Protein AF-A0A976J250-F1 (afdb_monomer)

Foldseek 3Di:
DDPVLVVCCFQVVLVLLVVLLVCCVPPVVCSCVVCVVSVHPPVLSVLSVLLNVQCVVLVHDVVLVSLLTSLLSSLCSVPDDNVCNVVLSVVSNVDDSVVSNCVSVVHDDDPPDDDDDDDDDPVRVVVLVVQLVVLPWDDDPNDTHCSVVSVVVVVCVVVVD

Structure (mmCIF, N/CA/C/O backbone):
data_AF-A0A976J250-F1
#
_entry.id   AF-A0A976J250-F1
#
loop_
_atom_site.group_PDB
_atom_site.id
_atom_site.type_symbol
_atom_site.label_atom_id
_atom_site.label_alt_id
_atom_site.label_comp_id
_atom_site.label_asym_id
_atom_site.label_entity_id
_atom_site.label_seq_id
_atom_site.pdbx_PDB_ins_code
_atom_site.Cartn_x
_atom_site.Cartn_y
_atom_site.Cartn_z
_atom_site.occupancy
_atom_site.B_iso_or_equiv
_atom_site.auth_seq_id
_atom_site.auth_comp_id
_atom_site.auth_asym_id
_atom_site.auth_atom_id
_atom_site.pdbx_PDB_model_num
ATOM 1 N N . MET A 1 1 ? 5.207 25.654 -7.407 1.00 46.22 1 MET A N 1
ATOM 2 C CA . MET A 1 1 ? 5.562 24.360 -8.043 1.00 46.22 1 MET A CA 1
ATOM 3 C C . MET A 1 1 ? 4.309 23.824 -8.702 1.00 46.22 1 MET A C 1
ATOM 5 O O . MET A 1 1 ? 3.282 23.839 -8.039 1.00 46.22 1 MET A O 1
ATOM 9 N N . SER A 1 2 ? 4.359 23.448 -9.981 1.00 42.88 2 SER A N 1
ATOM 10 C CA . SER A 1 2 ? 3.149 23.108 -10.735 1.00 42.88 2 SER A CA 1
ATOM 11 C C . SER A 1 2 ? 2.528 21.793 -10.253 1.00 42.88 2 SER A C 1
ATOM 13 O O . SER A 1 2 ? 3.216 20.785 -10.084 1.00 42.88 2 SER A O 1
ATOM 15 N N . GLN A 1 3 ? 1.210 21.829 -10.065 1.00 40.38 3 GLN A N 1
ATOM 16 C CA . GLN A 1 3 ? 0.320 20.693 -9.807 1.00 40.38 3 GLN A CA 1
ATOM 17 C C . GLN A 1 3 ? 0.588 19.504 -10.761 1.00 40.38 3 GLN A C 1
ATOM 19 O O . GLN A 1 3 ? 0.576 18.352 -10.340 1.00 40.38 3 GLN A O 1
ATOM 24 N N . ALA A 1 4 ? 1.013 19.799 -11.995 1.00 40.78 4 ALA A N 1
ATOM 25 C CA . ALA A 1 4 ? 1.345 18.836 -13.046 1.00 40.78 4 ALA A CA 1
ATOM 26 C C . ALA A 1 4 ? 2.394 17.765 -12.669 1.00 40.78 4 ALA A C 1
ATOM 28 O O . ALA A 1 4 ? 2.336 16.648 -13.171 1.00 40.78 4 ALA A O 1
ATOM 29 N N . LEU A 1 5 ? 3.356 18.066 -11.785 1.00 39.91 5 LEU A N 1
ATOM 30 C CA . LEU A 1 5 ? 4.378 17.088 -11.361 1.00 39.91 5 LEU A CA 1
ATOM 31 C C . LEU A 1 5 ? 3.859 16.099 -10.303 1.00 39.91 5 LEU A C 1
ATOM 33 O O . LEU A 1 5 ? 4.416 15.015 -10.148 1.00 39.91 5 LEU A O 1
ATOM 37 N N . ILE A 1 6 ? 2.815 16.483 -9.563 1.00 47.41 6 ILE A N 1
ATOM 38 C CA . ILE A 1 6 ? 2.134 15.629 -8.581 1.00 47.41 6 ILE A CA 1
ATOM 39 C C . ILE A 1 6 ? 1.168 14.690 -9.313 1.00 47.41 6 ILE A C 1
ATOM 41 O O . ILE A 1 6 ? 1.155 13.493 -9.021 1.00 47.41 6 ILE A O 1
ATOM 45 N N . ASP A 1 7 ? 0.469 15.207 -10.325 1.00 45.41 7 ASP A N 1
ATOM 46 C CA . ASP A 1 7 ? -0.411 14.428 -11.204 1.00 45.41 7 ASP A CA 1
ATOM 47 C C . ASP A 1 7 ? 0.381 13.379 -12.015 1.00 45.41 7 ASP A C 1
ATOM 49 O O . ASP A 1 7 ? -0.076 12.249 -12.200 1.00 45.41 7 ASP A O 1
ATOM 53 N N . LEU A 1 8 ? 1.642 13.683 -12.368 1.00 45.91 8 LEU A N 1
ATOM 54 C CA . LEU A 1 8 ? 2.548 12.765 -13.070 1.00 45.91 8 LEU A CA 1
ATOM 55 C C . LEU A 1 8 ? 2.755 11.424 -12.335 1.00 45.91 8 LEU A C 1
ATOM 57 O O . LEU A 1 8 ? 2.906 10.383 -12.955 1.00 45.91 8 LEU A O 1
ATOM 61 N N . VAL A 1 9 ? 2.756 11.404 -11.003 1.00 51.41 9 VAL A N 1
ATOM 62 C CA . VAL A 1 9 ? 3.017 10.174 -10.226 1.00 51.41 9 VAL A CA 1
ATOM 63 C C . VAL A 1 9 ? 1.730 9.390 -9.923 1.00 51.41 9 VAL A C 1
ATOM 65 O O . VAL A 1 9 ? 1.802 8.233 -9.494 1.00 51.41 9 VAL A O 1
ATOM 68 N N . GLY A 1 10 ? 0.561 10.005 -10.122 1.00 56.44 10 GLY A N 1
ATOM 69 C CA . GLY A 1 10 ? -0.742 9.348 -10.027 1.00 56.44 10 GLY A CA 1
ATOM 70 C C . GLY A 1 10 ? -1.053 8.555 -11.293 1.00 56.44 10 GLY A C 1
ATOM 71 O O . GLY A 1 10 ? -1.174 7.332 -11.225 1.00 56.44 10 GLY A O 1
ATOM 72 N N . ASP A 1 11 ? -1.070 9.246 -12.435 1.00 60.66 11 ASP A N 1
ATOM 73 C CA . ASP A 1 11 ? -1.498 8.676 -13.720 1.00 60.66 11 ASP A CA 1
ATOM 74 C C . ASP A 1 11 ? -0.345 8.057 -14.529 1.00 60.66 11 ASP A C 1
ATOM 76 O O . ASP A 1 11 ? -0.568 7.111 -15.288 1.00 60.66 11 ASP A O 1
ATOM 80 N N . HIS A 1 12 ? 0.903 8.496 -14.300 1.00 78.56 12 HIS A N 1
ATOM 81 C CA . HIS A 1 12 ? 2.106 7.963 -14.965 1.00 78.56 12 HIS A CA 1
ATOM 82 C C . HIS A 1 12 ? 3.027 7.156 -14.035 1.00 78.56 12 HIS A C 1
ATOM 84 O O . HIS A 1 12 ? 4.259 7.148 -14.160 1.00 78.56 12 HIS A O 1
ATOM 90 N N . PHE A 1 13 ? 2.452 6.461 -13.047 1.00 89.25 13 PHE A N 1
ATOM 91 C CA . PHE A 1 13 ? 3.255 5.666 -12.114 1.00 89.25 13 PHE A CA 1
ATOM 92 C C . PHE A 1 13 ? 4.007 4.514 -12.800 1.00 89.25 13 PHE A C 1
ATOM 94 O O . PHE A 1 13 ? 5.033 4.089 -12.274 1.00 89.25 13 PHE A O 1
ATOM 101 N N . LEU A 1 14 ? 3.522 4.007 -13.941 1.00 92.62 14 LEU A N 1
ATOM 102 C CA . LEU A 1 14 ? 4.172 2.928 -14.697 1.00 92.62 14 LEU A CA 1
ATOM 103 C C . LEU A 1 14 ? 5.423 3.425 -15.423 1.00 92.62 14 LEU A C 1
ATOM 105 O O . LEU A 1 14 ? 6.433 2.735 -15.469 1.00 92.62 14 LEU A O 1
ATOM 109 N N . GLU A 1 15 ? 5.395 4.651 -15.928 1.00 92.12 15 GLU A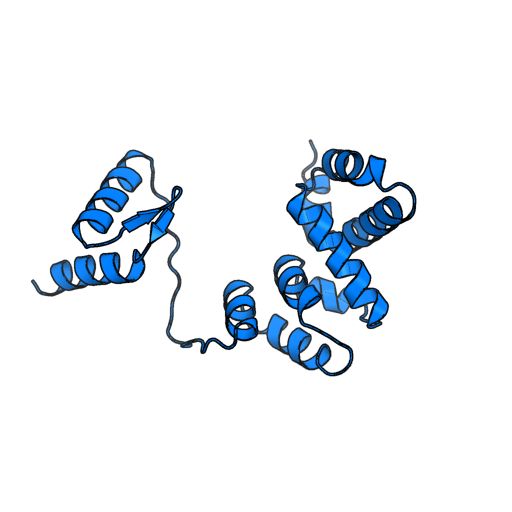 N 1
ATOM 110 C CA . GLU A 1 15 ? 6.533 5.319 -16.545 1.00 92.12 15 GLU A CA 1
ATOM 111 C C . GLU A 1 15 ? 7.617 5.576 -15.495 1.00 92.12 15 GLU A C 1
ATOM 113 O O . GLU A 1 15 ? 8.789 5.272 -15.721 1.00 92.12 15 GLU A O 1
ATOM 118 N N . ALA A 1 16 ? 7.214 6.054 -14.311 1.00 92.44 16 ALA A N 1
ATOM 119 C CA . ALA A 1 16 ? 8.113 6.177 -13.169 1.00 92.44 16 ALA A CA 1
ATOM 120 C C . ALA A 1 16 ? 8.668 4.812 -12.729 1.00 92.44 16 ALA A C 1
ATOM 122 O O . ALA A 1 16 ? 9.841 4.718 -12.380 1.00 92.44 16 ALA A O 1
ATOM 123 N N . ALA A 1 17 ? 7.849 3.759 -12.753 1.00 95.50 17 ALA A N 1
ATOM 124 C CA . ALA A 1 17 ? 8.253 2.405 -12.395 1.00 95.50 17 ALA A CA 1
ATOM 125 C C . ALA A 1 17 ? 9.301 1.833 -13.355 1.00 95.50 17 ALA A C 1
ATOM 127 O O . ALA A 1 17 ? 10.342 1.363 -12.894 1.00 95.50 17 ALA A O 1
ATOM 128 N N . ARG A 1 18 ? 9.072 1.966 -14.666 1.00 95.50 18 ARG A N 1
ATOM 129 C CA . ARG A 1 18 ? 10.019 1.576 -15.713 1.00 95.50 18 ARG A CA 1
ATOM 130 C C . ARG A 1 18 ? 11.341 2.323 -15.588 1.00 95.50 18 ARG A C 1
ATOM 132 O O . ARG A 1 18 ? 12.389 1.694 -15.518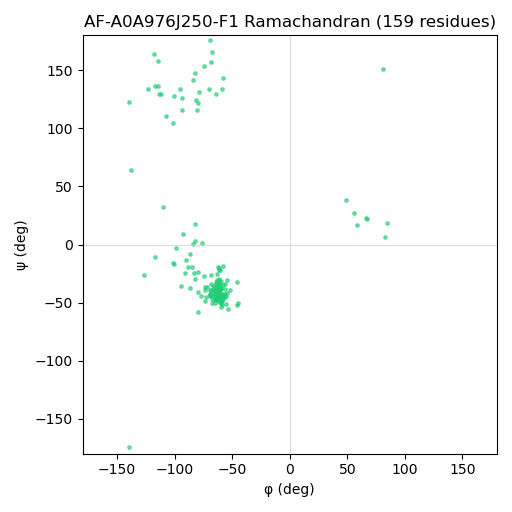 1.00 95.50 18 ARG A O 1
ATOM 139 N N . TYR A 1 19 ? 11.293 3.650 -15.475 1.00 95.62 19 TYR A N 1
ATOM 140 C CA . TYR A 1 19 ? 12.503 4.461 -15.326 1.00 95.62 19 TYR A CA 1
ATOM 141 C C . TYR A 1 19 ? 13.284 4.098 -14.053 1.00 95.62 19 TYR A C 1
ATOM 143 O O . TYR A 1 19 ? 14.501 3.943 -14.071 1.00 95.62 19 TYR A O 1
ATOM 151 N N . LEU A 1 20 ? 12.587 3.902 -12.930 1.00 96.25 20 LEU A N 1
ATOM 152 C CA . LEU A 1 20 ? 13.216 3.466 -11.684 1.00 96.25 20 LEU A CA 1
ATOM 153 C C . LEU A 1 20 ? 13.822 2.060 -11.793 1.00 96.25 20 LEU A C 1
ATOM 155 O O . LEU A 1 20 ? 14.851 1.819 -11.161 1.00 96.25 20 LEU A O 1
ATOM 159 N N . ARG A 1 21 ? 13.215 1.148 -12.565 1.00 97.00 21 ARG A N 1
ATOM 160 C CA . ARG A 1 21 ? 13.777 -0.182 -12.839 1.00 97.00 21 ARG A CA 1
ATOM 161 C C . ARG A 1 21 ? 15.069 -0.057 -13.638 1.00 97.00 21 ARG A C 1
ATOM 163 O O . ARG A 1 21 ? 16.081 -0.587 -13.197 1.00 97.00 21 ARG A O 1
ATOM 170 N N . GLU A 1 22 ? 15.051 0.697 -14.735 1.00 97.19 22 GLU A N 1
ATOM 171 C CA . GLU A 1 22 ? 16.226 0.939 -15.585 1.00 97.19 22 GLU A CA 1
ATOM 172 C C . GLU A 1 22 ? 17.394 1.522 -14.776 1.00 97.19 22 GLU A C 1
ATOM 174 O O . GLU A 1 22 ? 18.521 1.040 -14.866 1.00 97.19 22 GLU A O 1
ATOM 179 N N . ILE A 1 23 ? 17.121 2.502 -13.907 1.00 97.62 23 ILE A N 1
ATOM 180 C CA . ILE A 1 23 ? 18.131 3.063 -13.000 1.00 97.62 23 ILE A CA 1
ATOM 181 C C . ILE A 1 23 ? 18.604 2.033 -11.971 1.00 97.62 23 ILE A C 1
ATOM 183 O O . ILE A 1 23 ? 19.792 1.994 -11.664 1.00 97.62 23 ILE A O 1
ATOM 187 N N . GLN A 1 24 ? 17.713 1.208 -11.414 1.00 97.12 24 GLN A N 1
ATOM 188 C CA . GLN A 1 24 ? 18.118 0.166 -10.466 1.00 97.12 24 GLN A CA 1
ATOM 189 C C . GLN A 1 24 ? 19.030 -0.881 -11.124 1.00 97.12 24 GLN A C 1
ATOM 191 O O . GLN A 1 24 ? 19.944 -1.365 -10.460 1.00 97.12 24 GLN A O 1
ATOM 196 N N . ASP A 1 25 ? 18.789 -1.203 -12.395 1.00 96.69 25 ASP A N 1
ATOM 197 C CA . ASP A 1 25 ? 19.562 -2.185 -13.157 1.00 96.69 25 ASP A CA 1
ATOM 198 C C . ASP A 1 25 ? 20.917 -1.616 -13.617 1.00 96.69 25 ASP A C 1
ATOM 200 O O . ASP A 1 25 ? 21.943 -2.276 -13.465 1.00 96.69 25 ASP A O 1
ATOM 204 N N . ALA A 1 26 ? 20.948 -0.381 -14.132 1.00 97.25 26 ALA A N 1
ATOM 205 C CA . ALA A 1 26 ? 22.161 0.236 -14.679 1.00 97.25 26 ALA A CA 1
ATOM 206 C C . ALA A 1 26 ? 23.033 0.948 -13.626 1.00 97.25 26 ALA A C 1
ATOM 208 O O . ALA A 1 26 ? 24.261 0.909 -13.699 1.00 97.25 26 ALA A O 1
ATOM 209 N N . HIS A 1 27 ? 22.409 1.606 -12.643 1.00 96.25 27 HIS A N 1
ATOM 210 C CA . HIS A 1 27 ? 23.068 2.485 -11.668 1.00 96.25 27 HIS A CA 1
ATOM 211 C C . HIS A 1 27 ? 22.513 2.274 -10.241 1.00 96.25 27 HIS A C 1
ATOM 213 O O . HIS A 1 27 ? 21.941 3.190 -9.636 1.00 96.25 27 HIS A O 1
ATOM 219 N N . PRO A 1 28 ? 22.686 1.078 -9.641 1.00 94.62 28 PRO A N 1
ATOM 220 C CA . PRO A 1 28 ? 22.047 0.714 -8.371 1.00 94.62 28 PRO A CA 1
ATOM 221 C C . PRO A 1 28 ? 22.413 1.636 -7.197 1.00 94.62 28 PRO A C 1
ATOM 223 O O . PRO A 1 28 ? 21.587 1.877 -6.314 1.00 94.62 28 PRO A O 1
ATOM 226 N N . THR A 1 29 ? 23.627 2.194 -7.187 1.00 96.38 29 THR A N 1
ATOM 227 C CA . THR A 1 29 ? 24.086 3.153 -6.167 1.00 96.38 29 THR A CA 1
ATOM 228 C C . THR A 1 29 ? 23.357 4.496 -6.253 1.00 96.38 29 THR A C 1
ATOM 230 O O . THR A 1 29 ? 23.192 5.178 -5.239 1.00 96.38 29 THR A O 1
ATOM 233 N N . GLU A 1 30 ? 22.853 4.864 -7.432 1.00 95.75 30 GLU A N 1
ATOM 234 C CA . GLU A 1 30 ? 22.145 6.123 -7.666 1.00 95.75 30 GLU A CA 1
ATOM 235 C C . GLU A 1 30 ? 20.642 6.023 -7.393 1.00 95.75 30 GLU A C 1
ATOM 237 O O . GLU A 1 30 ? 20.002 7.049 -7.139 1.00 95.75 30 GLU A O 1
ATOM 242 N N . PHE A 1 31 ? 20.084 4.807 -7.367 1.00 96.38 31 PHE A N 1
ATOM 243 C CA . PHE A 1 31 ? 18.647 4.527 -7.276 1.00 96.38 31 PHE A CA 1
ATOM 244 C C . PHE A 1 31 ? 17.911 5.363 -6.220 1.00 96.38 31 PHE A C 1
ATOM 246 O O . PHE A 1 31 ? 16.916 6.030 -6.510 1.00 96.38 31 PHE A O 1
ATOM 253 N N . VAL A 1 32 ? 18.415 5.371 -4.981 1.00 95.19 32 VAL A N 1
ATOM 254 C CA . VAL A 1 32 ? 17.781 6.104 -3.871 1.00 95.19 32 VAL A CA 1
ATOM 255 C C . VAL A 1 32 ? 17.828 7.616 -4.102 1.00 95.19 32 VAL A C 1
ATOM 257 O O . VAL A 1 32 ? 16.865 8.320 -3.788 1.00 95.19 32 VAL A O 1
ATOM 260 N N . SER A 1 33 ? 18.926 8.127 -4.665 1.00 96.25 33 SER A N 1
ATOM 261 C CA . SER A 1 33 ? 19.073 9.554 -4.958 1.00 96.25 33 SER A CA 1
ATOM 262 C C . SER A 1 33 ? 18.137 9.996 -6.089 1.00 96.25 33 SER A C 1
ATOM 264 O O . SER A 1 33 ? 17.507 11.050 -5.986 1.00 96.25 33 SER A O 1
ATOM 266 N N . VAL A 1 34 ? 17.967 9.161 -7.118 1.00 94.50 34 VAL A N 1
ATOM 267 C CA . VAL A 1 34 ? 17.057 9.403 -8.244 1.00 94.50 34 VAL A CA 1
ATOM 268 C C . VAL A 1 34 ? 15.603 9.349 -7.785 1.00 94.50 34 VAL A C 1
ATOM 270 O O . VAL A 1 34 ? 14.853 10.287 -8.049 1.00 94.50 34 VAL A O 1
ATOM 273 N N . ALA A 1 35 ? 15.214 8.339 -7.003 1.00 94.25 35 ALA A N 1
ATOM 274 C CA . ALA A 1 35 ? 13.882 8.269 -6.401 1.00 94.25 35 ALA A CA 1
ATOM 275 C C . ALA A 1 35 ? 13.553 9.529 -5.581 1.00 94.25 35 ALA A C 1
ATOM 277 O O . ALA A 1 35 ? 12.462 10.091 -5.704 1.00 94.25 35 ALA A O 1
ATOM 278 N N . LYS A 1 36 ? 14.522 10.034 -4.803 1.00 94.06 36 LYS A N 1
ATOM 279 C CA . LYS A 1 36 ? 14.375 11.285 -4.048 1.00 94.06 36 LYS A CA 1
ATOM 280 C C . LYS A 1 36 ? 14.185 12.498 -4.966 1.00 94.06 36 LYS A C 1
ATOM 282 O O . LYS A 1 36 ? 13.319 13.322 -4.678 1.00 94.06 36 LYS A O 1
ATOM 287 N N . LYS A 1 37 ? 14.940 12.607 -6.068 1.00 92.00 37 LYS A N 1
ATOM 288 C CA . LYS A 1 37 ? 14.771 13.677 -7.075 1.00 92.00 37 LYS A CA 1
ATOM 289 C C . LYS A 1 37 ? 13.379 13.639 -7.718 1.00 92.00 37 LYS A C 1
ATOM 291 O O . LYS A 1 37 ? 12.775 14.688 -7.912 1.00 92.00 37 LYS A O 1
ATOM 296 N N . LEU A 1 38 ? 12.837 12.442 -7.942 1.00 87.56 38 LEU A N 1
ATOM 297 C CA . LEU A 1 38 ? 11.465 12.219 -8.417 1.00 87.56 38 LEU A CA 1
ATOM 298 C C . LEU A 1 38 ? 10.391 12.417 -7.332 1.00 87.56 38 LEU A C 1
ATOM 300 O O . LEU A 1 38 ? 9.210 12.209 -7.593 1.00 87.56 38 LEU A O 1
ATOM 304 N N . LYS A 1 39 ? 10.778 12.789 -6.102 1.00 89.44 39 LYS A N 1
ATOM 305 C CA . LYS A 1 39 ? 9.890 12.904 -4.930 1.00 89.44 39 LYS A CA 1
ATOM 306 C C . LYS A 1 39 ? 9.125 11.614 -4.614 1.00 89.44 39 LYS A C 1
ATOM 308 O O . LYS A 1 39 ? 8.064 11.637 -3.992 1.00 89.44 39 LYS A O 1
ATOM 313 N N . VAL A 1 40 ? 9.686 10.470 -4.992 1.00 90.31 40 VAL A N 1
ATOM 314 C CA . VAL A 1 40 ? 9.155 9.153 -4.658 1.00 90.31 40 VAL A CA 1
ATOM 315 C C . VAL A 1 40 ? 9.849 8.672 -3.389 1.00 90.31 40 VAL A C 1
ATOM 317 O O . VAL A 1 40 ? 11.060 8.453 -3.356 1.00 90.31 40 VAL A O 1
ATOM 320 N N . GLY A 1 41 ? 9.077 8.498 -2.315 1.00 91.31 41 GLY A N 1
ATOM 321 C CA . GLY A 1 41 ? 9.601 7.949 -1.066 1.00 91.31 41 GLY 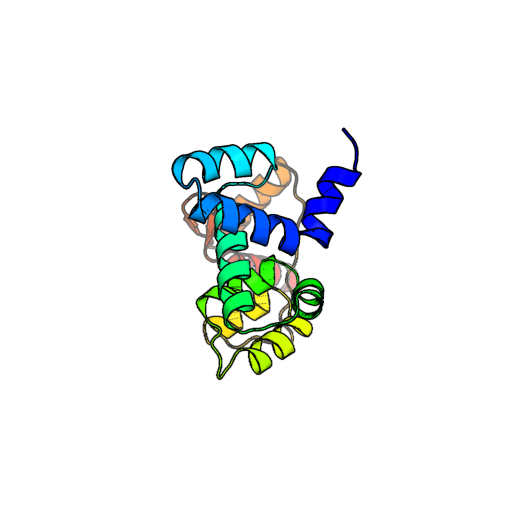A CA 1
ATOM 322 C C . GLY A 1 41 ? 10.223 6.564 -1.280 1.00 91.31 41 GLY A C 1
ATOM 323 O O . GLY A 1 41 ? 9.695 5.759 -2.048 1.00 91.31 41 GLY A O 1
ATOM 324 N N . ARG A 1 42 ? 11.314 6.265 -0.562 1.00 94.00 42 ARG A N 1
ATOM 325 C CA . ARG A 1 42 ? 12.125 5.044 -0.737 1.00 94.00 42 ARG A CA 1
ATOM 326 C C . ARG A 1 42 ? 11.279 3.774 -0.863 1.00 94.00 42 ARG A C 1
ATOM 328 O O . ARG A 1 42 ? 11.448 3.033 -1.821 1.00 94.00 42 ARG A O 1
ATOM 335 N N . ARG A 1 43 ? 10.332 3.554 0.058 1.00 94.56 43 ARG A N 1
ATOM 336 C CA . ARG A 1 43 ? 9.424 2.392 0.026 1.00 94.56 43 ARG A CA 1
ATOM 337 C C . ARG A 1 43 ? 8.665 2.298 -1.299 1.00 94.56 43 ARG A C 1
ATOM 339 O O . ARG A 1 43 ? 8.674 1.249 -1.927 1.00 94.56 43 ARG A O 1
ATOM 346 N N . LYS A 1 44 ? 8.032 3.396 -1.725 1.00 93.94 44 LYS A N 1
ATOM 347 C CA . LYS A 1 44 ? 7.262 3.442 -2.973 1.00 93.94 44 LYS A CA 1
ATOM 348 C C . LYS A 1 44 ? 8.156 3.166 -4.183 1.00 93.94 44 LYS A C 1
ATOM 350 O O . LYS A 1 44 ? 7.725 2.445 -5.067 1.00 93.94 44 LYS A O 1
ATOM 355 N N . ALA A 1 45 ? 9.391 3.665 -4.200 1.00 95.81 45 ALA A N 1
ATOM 356 C CA . ALA A 1 45 ? 10.312 3.428 -5.310 1.00 95.81 45 ALA A CA 1
ATOM 357 C C . ALA A 1 45 ? 10.607 1.933 -5.511 1.00 95.81 45 ALA A C 1
ATOM 359 O O . ALA A 1 45 ? 10.491 1.438 -6.626 1.00 95.81 45 ALA A O 1
ATOM 360 N N . TYR A 1 46 ? 10.913 1.199 -4.435 1.00 97.00 46 TYR A N 1
ATOM 361 C CA . TYR A 1 46 ? 11.113 -0.253 -4.521 1.00 97.00 46 TYR A CA 1
ATOM 362 C C . TYR A 1 46 ? 9.841 -0.997 -4.953 1.00 97.00 46 TYR A C 1
ATOM 364 O O . TYR A 1 46 ? 9.930 -1.925 -5.751 1.00 97.00 46 TYR A O 1
ATOM 372 N N . GLU A 1 47 ? 8.659 -0.582 -4.477 1.00 96.12 47 GLU A N 1
ATOM 373 C CA . GLU A 1 47 ? 7.395 -1.173 -4.940 1.00 96.12 47 GLU A CA 1
ATOM 374 C C . GLU A 1 47 ? 7.160 -0.948 -6.432 1.00 96.12 47 GLU A C 1
ATOM 376 O O . GLU A 1 47 ? 6.766 -1.876 -7.127 1.00 96.12 47 GLU A O 1
ATOM 381 N N . LEU A 1 48 ? 7.424 0.259 -6.936 1.00 96.25 48 LEU A N 1
ATOM 382 C CA . LEU A 1 48 ? 7.265 0.571 -8.353 1.00 96.25 48 LEU A CA 1
ATOM 383 C C . LEU A 1 48 ? 8.182 -0.303 -9.215 1.00 96.25 48 LEU A C 1
ATOM 385 O O . LEU A 1 48 ? 7.697 -0.926 -10.151 1.00 96.25 48 LEU A O 1
ATOM 389 N N . VAL A 1 49 ? 9.459 -0.452 -8.852 1.00 97.38 49 VAL A N 1
ATOM 390 C CA . VAL A 1 49 ? 10.367 -1.361 -9.576 1.00 97.38 49 VAL A CA 1
ATOM 391 C C . VAL A 1 49 ? 9.846 -2.798 -9.578 1.00 97.38 49 VAL A C 1
ATOM 393 O O . VAL A 1 49 ? 9.877 -3.471 -10.607 1.00 97.38 49 VAL A O 1
ATOM 396 N N . ARG A 1 50 ? 9.341 -3.272 -8.434 1.00 97.56 50 ARG A N 1
ATOM 397 C CA . ARG A 1 50 ? 8.770 -4.619 -8.314 1.00 97.56 50 ARG A CA 1
ATOM 398 C C . ARG A 1 50 ? 7.549 -4.803 -9.216 1.00 97.56 50 ARG A C 1
ATOM 400 O O . ARG A 1 50 ? 7.424 -5.848 -9.845 1.00 97.56 50 ARG A O 1
ATOM 407 N N . ILE A 1 51 ? 6.665 -3.803 -9.265 1.00 97.25 51 ILE A N 1
ATOM 408 C CA . ILE A 1 51 ? 5.490 -3.786 -10.144 1.00 97.25 51 ILE A CA 1
ATOM 409 C C . ILE A 1 51 ? 5.942 -3.890 -11.600 1.00 97.25 51 ILE A C 1
ATOM 411 O O . ILE A 1 51 ? 5.487 -4.794 -12.294 1.00 97.25 51 ILE A O 1
ATOM 415 N N . ASP A 1 52 ? 6.844 -3.010 -12.043 1.00 97.19 52 ASP A N 1
ATOM 416 C CA . ASP A 1 52 ? 7.291 -2.990 -13.438 1.00 97.19 52 ASP A CA 1
ATOM 417 C C . ASP A 1 52 ? 7.909 -4.328 -13.839 1.00 97.19 52 ASP A C 1
ATOM 419 O O . ASP A 1 52 ? 7.415 -4.951 -14.770 1.00 97.19 52 ASP A O 1
ATOM 423 N N . ARG A 1 53 ? 8.885 -4.839 -13.070 1.00 96.81 53 ARG A N 1
ATOM 424 C CA . ARG A 1 53 ? 9.483 -6.161 -13.325 1.00 96.81 53 ARG A CA 1
ATOM 425 C C . ARG A 1 53 ? 8.420 -7.252 -13.417 1.00 96.81 53 ARG A C 1
ATOM 427 O O . ARG A 1 53 ? 8.333 -7.934 -14.429 1.00 96.81 53 ARG A O 1
ATOM 434 N N . ARG A 1 54 ? 7.572 -7.390 -12.389 1.00 97.88 54 ARG A N 1
ATOM 435 C CA . ARG A 1 54 ? 6.641 -8.522 -12.318 1.00 97.88 54 ARG A CA 1
ATOM 436 C C . ARG A 1 54 ? 5.648 -8.532 -13.472 1.00 97.88 54 ARG A C 1
ATOM 438 O O . ARG A 1 54 ? 5.412 -9.585 -14.050 1.00 97.88 54 ARG A O 1
ATOM 445 N N . PHE A 1 55 ? 5.038 -7.395 -13.784 1.00 97.50 55 PHE A N 1
ATOM 446 C CA . PHE A 1 55 ? 3.996 -7.349 -14.808 1.00 97.50 55 PHE A CA 1
ATOM 447 C C . PHE A 1 55 ? 4.555 -7.245 -16.228 1.00 97.50 55 PHE A C 1
ATOM 449 O O . PHE A 1 55 ? 3.889 -7.702 -17.157 1.00 97.50 55 PHE A O 1
ATOM 456 N N . HIS A 1 56 ? 5.771 -6.716 -16.393 1.00 95.94 56 HIS A N 1
ATOM 457 C CA . HIS A 1 56 ? 6.504 -6.793 -17.653 1.00 95.94 56 HIS A CA 1
ATOM 458 C C . HIS A 1 56 ? 6.856 -8.243 -18.000 1.00 95.94 56 HIS A C 1
ATOM 460 O O . HIS A 1 56 ? 6.543 -8.684 -19.103 1.00 95.94 56 HIS A O 1
ATOM 466 N N . ASP A 1 57 ? 7.399 -9.006 -17.044 1.00 96.19 57 ASP A N 1
ATOM 467 C CA . ASP A 1 57 ? 7.745 -10.423 -17.236 1.00 96.19 57 ASP A CA 1
ATOM 468 C C . ASP A 1 57 ? 6.511 -11.283 -17.564 1.00 96.19 57 ASP A C 1
ATOM 470 O O . ASP A 1 57 ? 6.599 -12.259 -18.304 1.00 96.19 57 ASP A O 1
ATOM 474 N N . LEU A 1 58 ? 5.341 -10.905 -17.038 1.00 97.25 58 LEU A N 1
ATOM 475 C CA . LEU A 1 58 ? 4.056 -11.558 -17.309 1.00 97.25 58 LEU A CA 1
ATOM 476 C C . LEU A 1 58 ? 3.368 -11.059 -18.595 1.00 97.25 58 LEU A C 1
ATOM 478 O O . LEU A 1 58 ? 2.263 -11.501 -18.900 1.00 97.25 58 LEU A O 1
ATOM 482 N N . GLY A 1 59 ? 3.974 -10.125 -19.335 1.00 96.31 59 GLY A N 1
ATOM 483 C CA . GLY A 1 59 ? 3.430 -9.610 -20.595 1.00 96.31 59 GLY A CA 1
ATOM 484 C C . GLY A 1 59 ? 2.131 -8.809 -20.449 1.00 96.31 59 GLY A C 1
ATOM 485 O O . GLY A 1 59 ? 1.354 -8.704 -21.400 1.00 96.31 59 GLY A O 1
ATOM 486 N N . ILE A 1 60 ? 1.855 -8.244 -19.269 1.00 96.44 60 ILE A N 1
ATOM 487 C CA . ILE A 1 60 ? 0.606 -7.519 -19.025 1.00 96.44 60 ILE A CA 1
ATOM 488 C C . ILE A 1 60 ? 0.699 -6.096 -19.577 1.00 96.44 60 ILE A C 1
ATOM 490 O O . ILE A 1 60 ? 1.564 -5.309 -19.195 1.00 96.44 60 ILE A O 1
ATOM 494 N N . ALA A 1 61 ? -0.250 -5.743 -20.447 1.00 93.06 61 ALA A N 1
ATOM 495 C CA . ALA A 1 61 ? -0.314 -4.420 -21.059 1.00 93.06 61 ALA A CA 1
ATOM 496 C C . ALA A 1 61 ? -0.432 -3.290 -20.006 1.00 93.06 61 ALA A C 1
ATOM 498 O O . ALA A 1 61 ? -1.304 -3.372 -19.129 1.00 93.06 61 ALA A O 1
ATOM 499 N N . PRO A 1 62 ? 0.357 -2.199 -20.119 1.00 91.12 62 PRO A N 1
ATOM 500 C CA . PRO A 1 62 ? 0.350 -1.087 -19.165 1.00 91.12 62 PRO A CA 1
ATOM 501 C C . PRO A 1 62 ? -1.036 -0.493 -18.884 1.00 91.12 62 PRO A C 1
ATOM 503 O O . PRO A 1 62 ? -1.364 -0.218 -17.732 1.00 91.12 62 PRO A O 1
ATOM 506 N N . ASP A 1 63 ? -1.897 -0.364 -19.897 1.00 90.25 63 ASP A N 1
ATOM 507 C CA . ASP A 1 63 ? -3.248 0.194 -19.728 1.00 90.25 63 ASP A CA 1
ATOM 508 C C . ASP A 1 63 ? -4.114 -0.612 -18.756 1.00 90.25 63 ASP A C 1
ATOM 510 O O . ASP A 1 63 ? -4.881 -0.044 -17.975 1.00 90.25 63 ASP A O 1
ATOM 514 N N . ARG A 1 64 ? -3.943 -1.940 -18.726 1.00 93.00 64 ARG A N 1
ATOM 515 C CA . ARG A 1 64 ? -4.661 -2.815 -17.786 1.00 93.00 64 ARG A CA 1
ATOM 516 C C . ARG A 1 64 ? -4.208 -2.579 -16.348 1.00 93.00 64 ARG A C 1
ATOM 518 O O . ARG A 1 64 ? -5.016 -2.680 -15.429 1.00 93.00 64 ARG A O 1
ATOM 525 N N . LEU A 1 65 ? -2.929 -2.261 -16.159 1.00 94.44 65 LEU A N 1
ATOM 526 C CA . LEU A 1 65 ? -2.338 -1.968 -14.855 1.00 94.44 65 LEU A CA 1
ATOM 527 C C . LEU A 1 65 ? -2.779 -0.585 -14.351 1.00 94.44 65 LEU A C 1
ATOM 529 O O . LEU A 1 65 ? -3.098 -0.440 -13.168 1.00 94.44 65 LEU A O 1
ATOM 533 N N . ARG A 1 66 ? -2.874 0.417 -15.239 1.00 91.31 66 ARG A N 1
ATOM 534 C CA . ARG A 1 66 ? -3.324 1.777 -14.879 1.00 91.31 66 ARG A CA 1
ATOM 535 C C . ARG A 1 66 ? -4.703 1.778 -14.221 1.00 91.31 66 ARG A C 1
ATOM 537 O O . ARG A 1 66 ? -4.871 2.406 -13.183 1.00 91.31 66 ARG A O 1
ATOM 544 N N . GLN A 1 67 ? -5.644 0.993 -14.750 1.00 90.81 67 GLN A N 1
ATOM 545 C CA . GLN A 1 67 ? -7.008 0.867 -14.209 1.00 90.81 67 GLN A CA 1
ATOM 546 C C . GLN A 1 67 ? -7.070 0.331 -12.767 1.00 90.81 67 GLN A C 1
ATOM 548 O O . GLN A 1 67 ? -8.072 0.508 -12.080 1.00 90.81 67 GLN A O 1
ATOM 553 N N . ILE A 1 68 ? -6.026 -0.360 -12.309 1.00 93.81 68 ILE A N 1
ATOM 554 C CA . ILE A 1 68 ? -5.970 -0.971 -10.975 1.00 93.81 68 ILE A CA 1
ATOM 555 C C . ILE A 1 68 ? -5.280 -0.037 -9.972 1.00 93.81 68 ILE A C 1
ATOM 557 O O . ILE A 1 68 ? -5.665 0.020 -8.801 1.00 93.81 68 ILE A O 1
ATOM 561 N N . GLY A 1 69 ? -4.274 0.707 -10.432 1.00 92.06 69 GLY A N 1
ATOM 562 C CA . GLY A 1 69 ? -3.501 1.637 -9.619 1.00 92.06 69 GLY A CA 1
ATOM 563 C C . GLY A 1 69 ? -2.397 0.971 -8.790 1.00 92.06 69 GLY A C 1
ATOM 564 O O . GLY A 1 69 ? -2.479 -0.185 -8.361 1.00 92.06 69 GLY A O 1
ATOM 565 N N . TRP A 1 70 ? -1.336 1.737 -8.530 1.00 93.50 70 TRP A N 1
ATOM 566 C CA . TRP A 1 70 ? -0.080 1.227 -7.969 1.00 93.50 70 TRP A CA 1
ATOM 567 C C . TRP A 1 70 ? -0.226 0.523 -6.610 1.00 93.50 70 TRP A C 1
ATOM 569 O O . TRP A 1 70 ? 0.474 -0.452 -6.357 1.00 93.50 70 TRP A O 1
ATOM 579 N N . THR A 1 71 ? -1.131 0.972 -5.731 1.00 93.62 71 THR A N 1
ATOM 580 C CA . THR A 1 71 ? -1.283 0.392 -4.383 1.00 93.62 71 THR A CA 1
ATOM 581 C C . THR A 1 71 ? -1.729 -1.068 -4.444 1.00 93.62 71 THR A C 1
ATOM 583 O O . THR A 1 71 ? -1.160 -1.920 -3.765 1.00 93.62 71 THR A O 1
ATOM 586 N N . LYS A 1 72 ? -2.728 -1.373 -5.280 1.00 95.69 72 LYS A N 1
ATOM 587 C CA . LYS A 1 72 ? -3.217 -2.743 -5.478 1.00 95.69 72 LYS A CA 1
ATOM 588 C C . LYS A 1 72 ? -2.169 -3.591 -6.193 1.00 95.69 72 LYS A C 1
ATOM 590 O O . LYS A 1 72 ? -1.896 -4.710 -5.767 1.00 95.69 72 LYS A O 1
ATOM 595 N N . LEU A 1 73 ? -1.520 -3.034 -7.215 1.00 97.06 73 LEU A N 1
ATOM 596 C CA . LEU A 1 73 ? -0.448 -3.722 -7.937 1.00 97.06 73 LEU A CA 1
ATOM 597 C C . LEU A 1 73 ? 0.750 -4.053 -7.042 1.00 97.06 73 LEU A C 1
ATOM 599 O O . LEU A 1 73 ? 1.319 -5.127 -7.189 1.00 97.06 73 LEU A O 1
ATOM 603 N N . ALA A 1 74 ? 1.100 -3.197 -6.078 1.00 95.44 74 ALA A N 1
ATOM 604 C CA . ALA A 1 74 ? 2.158 -3.481 -5.107 1.00 95.44 74 ALA A CA 1
ATOM 605 C C . ALA A 1 74 ? 1.829 -4.717 -4.251 1.00 95.44 74 ALA A C 1
ATOM 607 O O . ALA A 1 74 ? 2.709 -5.524 -3.958 1.00 95.44 74 ALA A O 1
ATOM 608 N N . HIS A 1 75 ? 0.556 -4.901 -3.876 1.00 95.19 75 HIS A N 1
ATOM 609 C CA . HIS A 1 75 ? 0.113 -6.118 -3.191 1.00 95.19 75 HIS A CA 1
ATOM 610 C C . HIS A 1 75 ? 0.209 -7.347 -4.101 1.00 95.19 75 HIS A C 1
ATOM 612 O O . HIS A 1 75 ? 0.716 -8.385 -3.674 1.00 95.19 75 HIS A O 1
ATOM 618 N N . LEU A 1 76 ? -0.225 -7.220 -5.356 1.00 96.94 76 LEU A N 1
ATOM 619 C CA . LEU A 1 76 ? -0.221 -8.317 -6.322 1.00 96.94 76 LEU A CA 1
ATOM 620 C C . LEU A 1 76 ? 1.182 -8.748 -6.748 1.00 96.94 76 LEU A C 1
ATOM 622 O O . LEU A 1 76 ? 1.424 -9.942 -6.868 1.00 96.94 76 LEU A O 1
ATOM 626 N N . ALA A 1 77 ? 2.116 -7.814 -6.932 1.00 96.06 77 ALA A N 1
ATOM 627 C CA . ALA A 1 77 ? 3.431 -8.078 -7.520 1.00 96.06 77 ALA A CA 1
ATOM 628 C C . ALA A 1 77 ? 4.267 -9.132 -6.763 1.00 96.06 77 ALA A C 1
ATOM 630 O O . ALA A 1 77 ? 5.205 -9.681 -7.328 1.00 96.06 77 ALA A O 1
ATOM 631 N N . SER A 1 78 ? 3.939 -9.427 -5.499 1.00 91.06 78 SER A N 1
ATOM 632 C CA . SER A 1 78 ? 4.607 -10.479 -4.709 1.00 91.06 78 SER A CA 1
ATOM 633 C C . SER A 1 78 ? 3.852 -11.819 -4.663 1.00 91.06 78 SER A C 1
ATOM 635 O O . SER A 1 78 ? 4.345 -12.753 -4.046 1.00 91.06 78 SER A O 1
ATOM 637 N N . HIS A 1 79 ? 2.665 -11.913 -5.269 1.00 93.62 79 HIS A N 1
ATOM 638 C CA . HIS A 1 79 ? 1.772 -13.079 -5.177 1.00 93.62 79 HIS A CA 1
ATOM 639 C C . HIS A 1 79 ? 1.337 -13.625 -6.538 1.00 93.62 79 HIS A C 1
ATOM 641 O O . HIS A 1 79 ? 0.981 -14.796 -6.635 1.00 93.62 79 HIS A O 1
ATOM 647 N N . VAL A 1 80 ? 1.311 -12.779 -7.571 1.00 95.62 80 VAL A N 1
ATOM 648 C CA . VAL A 1 80 ? 0.823 -13.195 -8.888 1.00 95.62 80 VAL A CA 1
ATOM 649 C C . VAL A 1 80 ? 1.895 -13.915 -9.677 1.00 95.62 80 VAL A C 1
ATOM 651 O O . VAL A 1 80 ? 3.046 -13.533 -9.538 1.00 95.62 80 VAL A O 1
ATOM 654 N N . ASP A 1 81 ? 1.534 -14.872 -10.520 1.00 96.31 81 ASP A N 1
ATOM 655 C CA . ASP A 1 81 ? 2.365 -15.591 -11.497 1.00 96.31 81 ASP A CA 1
ATOM 656 C C . ASP A 1 81 ? 1.585 -15.791 -12.813 1.00 96.31 81 ASP A C 1
ATOM 658 O O . ASP A 1 81 ? 0.485 -15.260 -12.966 1.00 96.31 81 ASP A O 1
ATOM 662 N N . ALA A 1 82 ? 2.153 -16.524 -13.775 1.00 96.56 82 ALA A N 1
ATOM 663 C CA . ALA A 1 82 ? 1.521 -16.747 -15.076 1.00 96.56 82 ALA A CA 1
ATOM 664 C C . ALA A 1 82 ? 0.171 -17.481 -14.979 1.00 96.56 82 ALA A C 1
ATOM 666 O O . ALA A 1 82 ? -0.715 -17.223 -15.792 1.00 96.56 82 ALA A O 1
ATOM 667 N N . ASP A 1 83 ? -0.013 -18.328 -13.964 1.00 96.62 83 ASP A N 1
ATOM 668 C CA . ASP A 1 83 ? -1.206 -19.162 -13.817 1.00 96.62 83 ASP A CA 1
ATOM 669 C C . ASP A 1 83 ? -2.365 -18.390 -13.178 1.00 96.62 83 ASP A C 1
ATOM 671 O O . ASP A 1 83 ? -3.539 -18.669 -13.434 1.00 96.62 83 ASP A O 1
ATOM 675 N N . ASN A 1 84 ? -2.056 -17.410 -12.323 1.00 96.12 84 ASN A N 1
ATOM 676 C CA . ASN A 1 84 ? -3.057 -16.757 -11.482 1.00 96.12 84 ASN A CA 1
ATOM 677 C C . ASN A 1 84 ? -3.256 -15.253 -11.760 1.00 96.12 84 ASN A C 1
ATOM 679 O O . ASN A 1 84 ? -4.214 -14.666 -11.241 1.00 96.12 84 ASN A O 1
ATOM 683 N N . VAL A 1 85 ? -2.390 -14.617 -12.561 1.00 97.06 85 VAL A N 1
ATOM 684 C CA . VAL A 1 85 ? -2.379 -13.153 -12.735 1.00 97.06 85 VAL A CA 1
ATOM 685 C C . VAL A 1 85 ? -3.715 -12.613 -13.235 1.00 97.06 85 VAL A C 1
ATOM 687 O O . VAL A 1 85 ? -4.223 -11.636 -12.687 1.00 97.06 85 VAL A O 1
ATOM 690 N N . GLU A 1 86 ? -4.342 -13.274 -14.207 1.00 97.06 86 GLU A N 1
ATOM 691 C CA . GLU A 1 86 ? -5.610 -12.821 -14.787 1.00 97.06 86 GLU A CA 1
ATOM 692 C C . GLU A 1 86 ? -6.747 -12.801 -13.761 1.00 97.06 86 GLU A C 1
ATOM 694 O O . GLU A 1 86 ? -7.485 -11.816 -13.655 1.00 97.06 86 GLU A O 1
ATOM 699 N N . LYS A 1 87 ? -6.828 -13.844 -12.927 1.00 95.69 87 LYS A N 1
ATOM 700 C CA . LYS A 1 87 ? -7.802 -13.938 -11.833 1.00 95.69 87 LYS A CA 1
ATOM 701 C C . LYS A 1 87 ? -7.623 -12.791 -10.840 1.00 95.69 87 LYS A C 1
ATOM 703 O O . LYS A 1 87 ? -8.596 -12.142 -10.453 1.00 95.69 87 LYS A O 1
ATOM 708 N N . TRP A 1 88 ? -6.385 -12.521 -10.434 1.00 96.62 88 TRP A N 1
ATOM 709 C CA . TRP A 1 88 ? -6.094 -11.478 -9.455 1.00 96.62 88 TRP A CA 1
ATOM 710 C C . TRP A 1 88 ? -6.275 -10.064 -10.008 1.00 96.62 88 TRP A C 1
ATOM 712 O O . TRP A 1 88 ? -6.768 -9.196 -9.288 1.00 96.62 88 TRP A O 1
ATOM 722 N N . LEU A 1 89 ? -5.942 -9.822 -11.280 1.00 96.69 89 LEU A N 1
ATOM 723 C CA . LEU A 1 89 ? -6.203 -8.539 -11.939 1.00 96.69 89 LEU A CA 1
ATOM 724 C C . LEU A 1 89 ? -7.706 -8.281 -12.099 1.00 96.69 89 LEU A C 1
ATOM 726 O O . 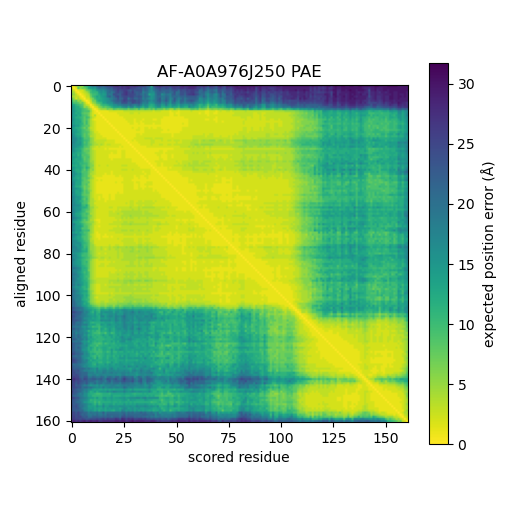LEU A 1 89 ? -8.152 -7.148 -11.918 1.00 96.69 89 LEU A O 1
ATOM 730 N N . ALA A 1 90 ? -8.497 -9.308 -12.428 1.00 95.44 90 ALA A N 1
ATOM 731 C CA . ALA A 1 90 ? -9.954 -9.202 -12.478 1.00 95.44 90 ALA A CA 1
ATOM 732 C C . ALA A 1 90 ? -10.533 -8.835 -11.104 1.00 95.44 90 ALA A C 1
ATOM 734 O O . ALA A 1 90 ? -11.267 -7.857 -10.993 1.00 95.44 90 ALA A O 1
ATOM 735 N N . LEU A 1 91 ? -10.122 -9.546 -10.052 1.00 93.62 91 LEU A N 1
ATOM 736 C CA . LEU A 1 91 ? -10.563 -9.282 -8.684 1.00 93.62 91 LEU A CA 1
ATOM 737 C C . LEU A 1 91 ? -10.142 -7.891 -8.189 1.00 93.62 91 LEU A C 1
ATOM 739 O O . LEU A 1 91 ? -10.936 -7.171 -7.594 1.00 93.62 91 LEU A O 1
ATOM 743 N N . ALA A 1 92 ? -8.912 -7.459 -8.472 1.00 95.62 92 ALA A N 1
ATOM 744 C CA . ALA A 1 92 ? -8.411 -6.154 -8.042 1.00 95.62 92 ALA A CA 1
ATOM 745 C C . ALA A 1 92 ? -9.215 -4.969 -8.607 1.00 95.62 92 ALA A C 1
ATOM 747 O O . ALA A 1 92 ? -9.165 -3.878 -8.034 1.00 95.62 92 ALA A O 1
ATOM 748 N N . ARG A 1 93 ? -9.970 -5.153 -9.697 1.00 94.31 93 ARG A N 1
ATOM 749 C CA . ARG A 1 93 ? -10.888 -4.129 -10.216 1.00 94.31 93 ARG A CA 1
ATOM 750 C C . ARG A 1 93 ? -12.153 -3.973 -9.372 1.00 94.31 93 ARG A C 1
ATOM 752 O O . ARG A 1 93 ? -12.708 -2.882 -9.353 1.00 94.31 93 ARG A O 1
ATOM 759 N N . THR A 1 94 ? -12.583 -5.016 -8.666 1.00 91.94 94 THR A N 1
ATOM 760 C CA . THR A 1 94 ? -13.869 -5.034 -7.951 1.00 91.94 94 THR A CA 1
ATOM 761 C C . THR A 1 94 ? -13.742 -4.783 -6.454 1.00 91.94 94 THR A C 1
ATOM 763 O O . THR A 1 94 ? -14.735 -4.458 -5.817 1.00 91.94 94 THR A O 1
ATOM 766 N N . VAL A 1 95 ? -12.540 -4.919 -5.887 1.00 91.38 95 VAL A N 1
ATOM 767 C CA . VAL A 1 95 ? -12.293 -4.725 -4.449 1.00 91.38 95 VAL A CA 1
ATOM 768 C C . VAL A 1 95 ? -11.395 -3.521 -4.180 1.00 91.38 95 VAL A C 1
ATOM 770 O O . VAL A 1 95 ? -10.613 -3.097 -5.030 1.00 91.38 95 VAL A O 1
ATOM 773 N N . THR A 1 96 ? -11.452 -2.964 -2.979 1.00 90.81 96 THR A N 1
ATOM 774 C CA . THR A 1 96 ? -10.507 -1.957 -2.483 1.00 90.81 96 THR A CA 1
ATOM 775 C C . THR A 1 96 ? -9.106 -2.551 -2.278 1.00 90.81 96 THR A C 1
ATOM 777 O O . THR A 1 96 ? -8.901 -3.764 -2.242 1.00 90.81 96 THR A O 1
ATOM 780 N N . ALA A 1 97 ? -8.087 -1.697 -2.123 1.00 90.88 97 ALA A N 1
ATOM 781 C CA . ALA A 1 97 ? -6.727 -2.170 -1.839 1.00 90.88 97 ALA A CA 1
ATOM 782 C C . ALA A 1 97 ? -6.617 -2.904 -0.491 1.00 90.88 97 ALA A C 1
ATOM 784 O O . ALA A 1 97 ? -5.821 -3.835 -0.361 1.00 90.88 97 ALA A O 1
ATOM 785 N N . HIS A 1 98 ? -7.419 -2.497 0.497 1.00 87.94 98 HIS A N 1
ATOM 786 C CA . HIS A 1 98 ? -7.465 -3.148 1.801 1.00 87.94 98 HIS A CA 1
ATOM 787 C C . HIS A 1 98 ? -8.042 -4.564 1.695 1.00 87.94 98 HIS A C 1
ATOM 789 O O . HIS A 1 98 ? -7.408 -5.519 2.139 1.00 87.94 98 HIS A O 1
ATOM 795 N N . GLU A 1 99 ? -9.194 -4.702 1.043 1.00 89.94 99 GLU A N 1
ATOM 796 C CA . GLU A 1 99 ? -9.836 -5.990 0.777 1.00 89.94 99 GLU A CA 1
ATOM 797 C C . GLU A 1 99 ? -8.922 -6.916 -0.028 1.00 89.94 99 GLU A C 1
ATOM 799 O O . GLU A 1 99 ? -8.705 -8.059 0.366 1.00 89.94 99 GLU A O 1
ATOM 804 N N . LEU A 1 100 ? -8.278 -6.407 -1.086 1.00 93.94 100 LEU A N 1
ATOM 805 C CA . LEU A 1 100 ? -7.308 -7.184 -1.860 1.00 93.94 100 LEU A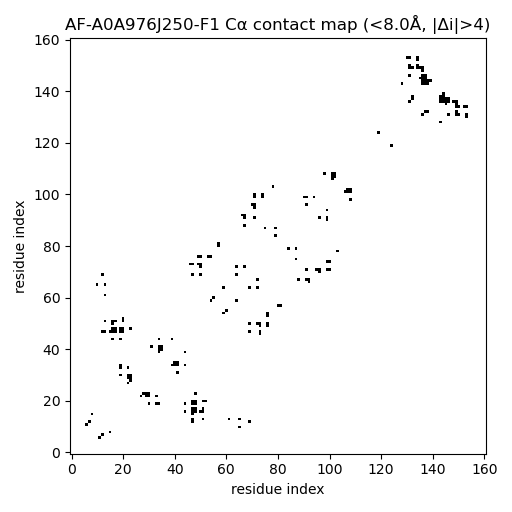 CA 1
ATOM 806 C C . LEU A 1 100 ? -6.178 -7.729 -0.977 1.00 93.94 100 LEU A C 1
ATOM 808 O O . LEU A 1 100 ? -5.826 -8.904 -1.060 1.00 93.94 100 LEU A O 1
ATOM 812 N N . LYS A 1 101 ? -5.626 -6.891 -0.092 1.00 91.44 101 LYS A N 1
ATOM 813 C CA . LYS A 1 101 ? -4.590 -7.297 0.866 1.00 91.44 101 LYS A CA 1
ATOM 814 C C . LYS A 1 101 ? -5.085 -8.378 1.834 1.00 91.44 101 LYS A C 1
ATOM 816 O O . LYS A 1 101 ? -4.284 -9.215 2.246 1.00 91.44 101 LYS A O 1
ATOM 821 N N . MET A 1 102 ? -6.357 -8.352 2.231 1.00 89.94 102 MET A N 1
ATOM 822 C CA . MET A 1 102 ? -6.955 -9.373 3.099 1.00 89.94 102 MET A CA 1
ATOM 823 C C . MET A 1 102 ? -7.179 -10.692 2.354 1.00 89.94 102 MET A C 1
ATOM 825 O O . MET A 1 102 ? -6.772 -11.741 2.855 1.00 89.94 102 MET A O 1
ATOM 829 N N . LEU A 1 103 ? -7.709 -10.643 1.131 1.00 91.50 103 LEU A N 1
ATOM 830 C CA . LEU A 1 103 ? -7.924 -11.824 0.286 1.00 91.50 103 LEU A CA 1
ATOM 831 C C . LEU A 1 103 ? -6.614 -12.553 -0.026 1.00 91.50 103 LEU A C 1
ATOM 833 O O . LEU A 1 103 ? -6.549 -13.773 0.090 1.00 91.50 103 LEU A O 1
ATOM 837 N N . LEU A 1 104 ? -5.540 -11.814 -0.326 1.00 91.25 104 LEU A N 1
ATOM 838 C CA . LEU A 1 104 ? -4.201 -12.388 -0.528 1.00 91.25 104 LEU A CA 1
ATOM 839 C C . LEU A 1 104 ? -3.654 -13.105 0.720 1.00 91.25 104 LEU A C 1
ATOM 841 O O . LEU A 1 104 ? -2.789 -13.965 0.604 1.00 91.25 104 LEU A O 1
ATOM 845 N N . ARG A 1 105 ? -4.156 -12.774 1.916 1.00 88.88 105 ARG A N 1
ATOM 846 C CA . ARG A 1 105 ? -3.805 -13.432 3.188 1.00 88.88 105 ARG A CA 1
ATOM 847 C C . ARG A 1 105 ? -4.750 -14.583 3.549 1.00 88.88 105 ARG A C 1
ATOM 849 O O . ARG A 1 105 ? -4.702 -15.059 4.681 1.00 88.88 105 ARG A O 1
ATOM 856 N N . GLY A 1 106 ? -5.638 -14.983 2.637 1.00 87.06 106 GLY A N 1
ATOM 857 C CA . GLY A 1 106 ? -6.642 -16.021 2.878 1.00 87.06 106 GLY A CA 1
ATOM 858 C C . GLY A 1 106 ? -7.710 -15.617 3.896 1.00 87.06 106 GLY A C 1
ATOM 859 O O . GLY A 1 106 ? -8.318 -16.482 4.520 1.00 87.06 106 GLY A O 1
ATOM 860 N N . LYS A 1 107 ? -7.918 -14.312 4.122 1.00 85.56 107 LYS A N 1
ATOM 861 C CA . LYS A 1 107 ? -8.975 -13.824 5.013 1.00 85.56 107 LYS A CA 1
ATOM 862 C C . LYS A 1 107 ? -10.301 -13.750 4.263 1.00 85.56 107 LYS A C 1
ATOM 864 O O . LYS A 1 107 ? -10.339 -13.349 3.101 1.00 85.56 107 LYS A O 1
ATOM 869 N N . VAL A 1 108 ? -11.376 -14.103 4.959 1.00 80.56 108 VAL A N 1
ATOM 870 C CA . VAL A 1 108 ? -12.748 -13.889 4.493 1.00 80.56 108 VAL A CA 1
ATOM 871 C C . VAL A 1 108 ? -13.102 -12.426 4.734 1.00 80.56 108 VAL A C 1
ATOM 873 O O . VAL A 1 108 ? -12.842 -11.901 5.816 1.00 80.56 108 VAL A O 1
ATOM 876 N N . ILE A 1 109 ? -13.648 -11.771 3.714 1.00 78.25 109 ILE A N 1
ATOM 877 C CA . ILE A 1 109 ? -14.219 -10.432 3.847 1.00 78.25 109 ILE A CA 1
ATOM 878 C C . ILE A 1 109 ? -15.702 -10.611 4.126 1.00 78.25 109 ILE A C 1
ATOM 880 O O . ILE A 1 109 ? -16.391 -11.281 3.358 1.00 78.25 109 ILE A O 1
ATOM 884 N N . ASP A 1 110 ? -16.175 -10.000 5.203 1.00 79.25 110 ASP A N 1
ATOM 885 C CA . ASP A 1 110 ? -17.601 -9.817 5.422 1.00 79.25 110 ASP A CA 1
ATOM 886 C C . ASP A 1 110 ? -18.067 -8.595 4.601 1.00 79.25 110 ASP A C 1
ATOM 888 O O . ASP A 1 110 ? -17.580 -7.487 4.854 1.00 79.25 110 ASP A O 1
ATOM 892 N N . PRO A 1 111 ? -18.954 -8.772 3.600 1.00 74.12 111 PRO A N 1
ATOM 893 C CA . PRO A 1 111 ? -19.411 -7.684 2.731 1.00 74.12 111 PRO A CA 1
ATOM 894 C C . PRO A 1 111 ? -20.155 -6.568 3.481 1.00 74.12 111 PRO A C 1
ATOM 896 O O . PRO A 1 111 ? -20.238 -5.445 2.974 1.00 74.12 111 PRO A O 1
ATOM 899 N N . GLU A 1 112 ? -20.649 -6.847 4.690 1.00 81.00 112 GLU A N 1
ATOM 900 C CA . GLU A 1 112 ? -21.327 -5.865 5.538 1.00 81.00 112 GLU A CA 1
ATOM 901 C C . GLU A 1 112 ? -20.355 -5.056 6.406 1.00 81.00 112 GLU A C 1
ATOM 903 O O . GLU A 1 112 ? -20.736 -4.044 7.000 1.00 81.00 112 GLU A O 1
ATOM 908 N N . THR A 1 113 ? -19.069 -5.427 6.440 1.00 80.31 113 THR A N 1
ATOM 909 C CA . THR A 1 113 ? -18.055 -4.645 7.152 1.00 80.31 113 THR A CA 1
ATOM 910 C C . THR A 1 113 ? -17.889 -3.264 6.516 1.00 80.31 113 THR A C 1
ATOM 912 O O . THR A 1 113 ? -17.651 -3.117 5.315 1.00 80.31 113 THR A O 1
ATOM 915 N N . ARG A 1 114 ? -17.950 -2.216 7.344 1.00 80.25 114 ARG A N 1
ATOM 916 C CA 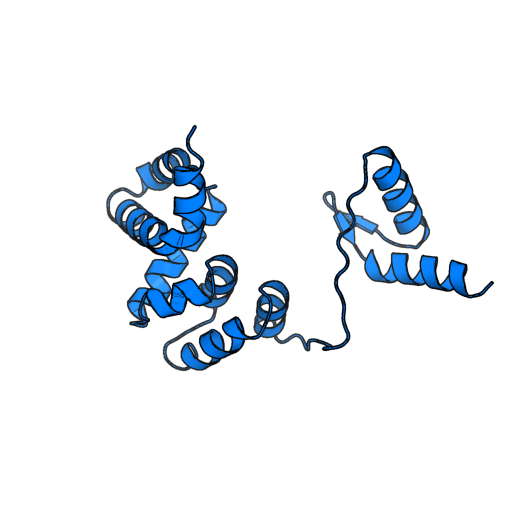. ARG A 1 114 ? -17.692 -0.828 6.938 1.00 80.25 114 ARG A CA 1
ATOM 917 C C . ARG A 1 114 ? -16.473 -0.277 7.669 1.00 80.25 114 ARG A C 1
ATOM 919 O O . ARG A 1 114 ? -16.332 -0.448 8.875 1.00 80.25 114 ARG A O 1
ATOM 926 N N . ALA A 1 115 ? -15.609 0.426 6.939 1.00 83.19 115 ALA A N 1
ATOM 927 C CA . ALA A 1 115 ? -14.505 1.179 7.524 1.00 83.19 115 ALA A CA 1
ATOM 928 C C . ALA A 1 115 ? -14.916 2.641 7.732 1.00 83.19 115 ALA A C 1
ATOM 930 O O . ALA A 1 115 ? -15.446 3.274 6.819 1.00 83.19 115 ALA A O 1
ATOM 931 N N . VAL A 1 116 ? -14.619 3.188 8.911 1.00 85.06 116 VAL A N 1
ATOM 932 C CA . VAL A 1 116 ? -14.877 4.594 9.247 1.00 85.06 116 VAL A CA 1
ATOM 933 C C . VAL A 1 116 ? -13.547 5.328 9.392 1.00 85.06 116 VAL A C 1
ATOM 935 O O . VAL A 1 116 ? -12.653 4.882 10.111 1.00 85.06 116 VAL A O 1
ATOM 938 N N . VAL A 1 117 ? -13.415 6.464 8.706 1.00 88.69 117 VAL A N 1
ATOM 939 C CA . VAL A 1 117 ? -12.288 7.390 8.873 1.00 88.69 117 VAL A CA 1
ATOM 940 C C . VAL A 1 117 ? -12.744 8.546 9.752 1.00 88.69 117 VAL A C 1
ATOM 942 O O . VAL A 1 117 ? -13.757 9.177 9.465 1.00 88.69 117 VAL A O 1
ATOM 945 N N . LEU A 1 118 ? -11.981 8.832 10.806 1.00 91.62 118 LEU A N 1
ATOM 946 C CA . LEU A 1 118 ? -12.236 9.938 11.725 1.00 91.62 118 LEU A CA 1
ATOM 947 C C . LEU A 1 118 ? -11.115 10.972 11.599 1.00 91.62 118 LEU A C 1
ATOM 949 O O . LEU A 1 118 ? -9.936 10.625 11.685 1.00 91.62 118 LEU A O 1
ATOM 953 N N . TYR A 1 119 ? -11.484 12.238 11.418 1.00 93.94 119 TYR A N 1
ATOM 954 C CA . TYR A 1 119 ? -10.560 13.369 11.475 1.00 93.94 119 TYR A CA 1
ATOM 955 C C . TYR A 1 119 ? -10.718 14.039 12.833 1.00 93.94 119 TYR A C 1
ATOM 957 O O . TYR A 1 119 ? -11.715 14.710 13.078 1.00 93.94 119 TYR A O 1
ATOM 965 N N . LEU A 1 120 ? -9.749 13.808 13.715 1.00 95.06 120 LEU A N 1
ATOM 966 C CA . LEU A 1 120 ? -9.754 14.307 15.085 1.00 95.06 120 LEU A CA 1
ATOM 967 C C . LEU A 1 120 ? -8.608 15.301 15.263 1.00 95.06 120 LEU A C 1
ATOM 969 O O . LEU A 1 120 ? -7.484 15.037 14.825 1.00 95.06 120 LEU A O 1
ATOM 973 N N . ASP A 1 121 ? -8.875 16.425 15.921 1.00 96.69 121 ASP A N 1
ATOM 974 C CA . ASP A 1 121 ? -7.807 17.297 16.402 1.00 96.69 121 ASP A CA 1
ATOM 975 C C . ASP A 1 121 ? -7.027 16.641 17.561 1.00 96.69 121 ASP A C 1
ATOM 977 O O . ASP A 1 121 ? -7.345 15.546 18.031 1.00 96.69 121 ASP A O 1
ATOM 981 N N . LYS A 1 122 ? -5.966 17.303 18.036 1.00 96.94 122 LYS A N 1
ATOM 982 C CA . LYS A 1 122 ? -5.099 16.756 19.090 1.00 96.94 122 LYS A CA 1
ATOM 983 C C . LYS A 1 122 ? -5.853 16.476 20.398 1.00 96.94 122 LYS A C 1
ATOM 985 O O . LYS A 1 122 ? -5.536 15.499 21.074 1.00 96.94 122 LYS A O 1
ATOM 990 N N . VAL A 1 123 ? -6.806 17.331 20.767 1.00 97.50 123 VAL A N 1
ATOM 991 C CA . VAL A 1 123 ? -7.580 17.195 22.008 1.00 97.50 123 VAL A CA 1
ATOM 992 C C . VAL A 1 123 ? -8.576 16.049 21.860 1.00 97.50 123 VAL A C 1
ATOM 994 O O . VAL A 1 123 ? -8.603 15.149 22.697 1.00 97.50 123 VAL A O 1
ATOM 997 N N . GLN A 1 124 ? -9.318 16.026 20.753 1.00 97.38 124 GLN A N 1
ATOM 998 C CA . GLN A 1 124 ? -10.259 14.961 20.414 1.00 97.38 124 GLN A CA 1
ATOM 999 C C . GLN A 1 124 ? -9.567 13.596 20.340 1.00 97.38 124 GLN A C 1
ATOM 1001 O O . GLN A 1 124 ? -10.067 12.622 20.901 1.00 97.38 124 GLN A O 1
ATOM 1006 N N . TYR A 1 125 ? -8.391 13.519 19.710 1.00 95.69 125 TYR A N 1
ATOM 1007 C CA . TYR A 1 125 ? -7.615 12.284 19.638 1.00 95.69 125 TYR A CA 1
ATOM 1008 C C . TYR A 1 125 ? -7.138 11.821 21.020 1.00 95.69 125 TYR A C 1
ATOM 1010 O O . TYR A 1 125 ? -7.158 10.626 21.294 1.00 95.69 125 TYR A O 1
ATOM 1018 N N . GLY A 1 126 ? -6.751 12.743 21.909 1.00 95.50 126 GLY A N 1
ATOM 1019 C CA . GLY A 1 126 ? -6.364 12.403 23.282 1.00 95.50 126 GLY A CA 1
ATOM 1020 C C . GLY A 1 126 ? -7.514 11.790 24.088 1.00 95.50 126 GLY A C 1
ATOM 1021 O O . GLY A 1 126 ? -7.323 10.788 24.781 1.00 95.50 126 GLY A O 1
ATOM 1022 N N . ILE A 1 127 ? -8.722 12.347 23.946 1.00 96.81 127 ILE A N 1
ATOM 1023 C CA . ILE A 1 127 ? -9.941 11.794 24.557 1.00 96.81 127 ILE A CA 1
ATOM 1024 C C . ILE A 1 127 ? -10.248 10.415 23.962 1.00 96.81 127 ILE A C 1
ATOM 1026 O O . ILE A 1 127 ? -10.459 9.458 24.704 1.00 96.81 127 ILE A O 1
ATOM 1030 N N . PHE A 1 128 ? -10.212 10.299 22.633 1.00 95.94 128 PHE A N 1
ATOM 1031 C CA . PHE A 1 128 ? -10.464 9.052 21.915 1.00 95.94 128 PHE A CA 1
ATOM 1032 C C . PHE A 1 128 ? -9.487 7.938 22.315 1.00 95.94 128 PHE A C 1
ATOM 1034 O O . PHE A 1 128 ? -9.913 6.832 22.642 1.00 95.94 128 PHE A O 1
ATOM 1041 N N . GLU A 1 129 ? -8.182 8.226 22.346 1.00 95.81 129 GLU A N 1
ATOM 1042 C CA . G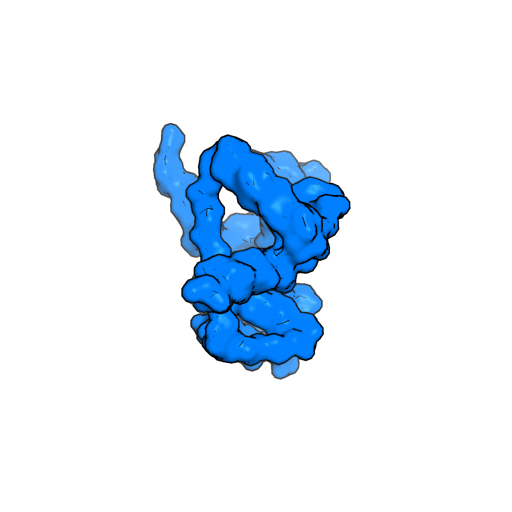LU A 1 129 ? -7.153 7.274 22.776 1.00 95.81 129 GLU A CA 1
ATOM 1043 C C . GLU A 1 129 ? -7.408 6.804 24.211 1.00 95.81 129 GLU A C 1
ATOM 1045 O O . GLU A 1 129 ? -7.408 5.601 24.469 1.00 95.81 129 GLU A O 1
ATOM 1050 N N . THR A 1 130 ? -7.674 7.735 25.130 1.00 96.44 130 THR A N 1
ATOM 1051 C CA . THR A 1 130 ? -7.923 7.410 26.541 1.00 96.44 130 THR A CA 1
ATOM 1052 C C . THR A 1 130 ? -9.152 6.517 26.694 1.00 96.44 130 THR A C 1
ATOM 1054 O O . THR A 1 130 ? -9.068 5.479 27.345 1.00 96.44 130 THR A O 1
ATOM 1057 N N . ALA A 1 131 ? -10.265 6.866 26.043 1.00 96.69 131 ALA A N 1
ATOM 1058 C CA . ALA A 1 131 ? -11.497 6.084 26.101 1.00 96.69 131 ALA A CA 1
ATOM 1059 C C . ALA A 1 131 ? -11.290 4.653 25.580 1.00 96.69 131 ALA A C 1
ATOM 1061 O O . ALA A 1 131 ? -11.711 3.691 26.224 1.00 96.69 131 ALA A O 1
ATOM 1062 N N . LEU A 1 132 ? -10.590 4.492 24.451 1.00 96.94 132 LEU A N 1
ATOM 1063 C CA . LEU A 1 132 ? -10.285 3.169 23.906 1.00 96.94 132 LEU A CA 1
ATOM 1064 C C . LEU A 1 132 ? -9.390 2.347 24.835 1.00 96.9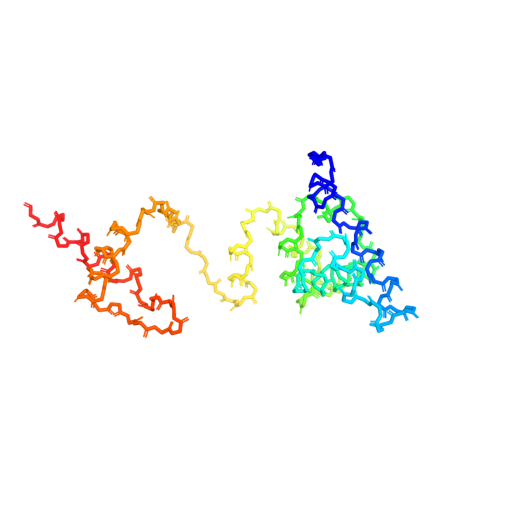4 132 LEU A C 1
ATOM 1066 O O . LEU A 1 132 ? -9.629 1.152 24.997 1.00 96.94 132 LEU A O 1
ATOM 1070 N N . LEU A 1 133 ? -8.374 2.959 25.446 1.00 96.19 133 LEU A N 1
ATOM 1071 C CA . LEU A 1 133 ? -7.502 2.280 26.408 1.00 96.19 133 LEU A CA 1
ATOM 1072 C C . LEU A 1 133 ? -8.287 1.807 27.637 1.00 96.19 133 LEU A C 1
ATOM 1074 O O . LEU A 1 133 ? -8.148 0.653 28.039 1.00 96.19 133 LEU A O 1
ATOM 1078 N N . THR A 1 134 ? -9.168 2.650 28.187 1.00 95.69 134 THR A N 1
ATOM 1079 C CA . THR A 1 134 ? -10.075 2.264 29.282 1.00 95.69 134 THR A CA 1
ATOM 1080 C C . THR A 1 134 ? -10.997 1.116 28.870 1.00 95.69 134 THR A C 1
ATOM 1082 O O . THR A 1 134 ? -11.241 0.205 29.656 1.00 95.69 134 THR A O 1
ATOM 1085 N N . ALA A 1 135 ? -11.441 1.100 27.613 1.00 95.94 135 ALA A N 1
ATOM 1086 C CA . ALA A 1 135 ? -12.215 0.011 27.030 1.00 95.94 135 ALA A CA 1
ATOM 1087 C C . ALA A 1 135 ? -11.353 -1.168 26.531 1.00 95.94 135 ALA A C 1
ATOM 1089 O O . ALA A 1 135 ? -11.831 -2.007 25.771 1.00 95.94 135 ALA A O 1
ATOM 1090 N N . GLY A 1 136 ? -10.094 -1.302 26.954 1.00 95.19 136 GLY A N 1
ATOM 1091 C CA . GLY A 1 136 ? -9.270 -2.491 26.707 1.00 95.19 136 GLY A CA 1
ATOM 1092 C C . GLY A 1 136 ? -8.543 -2.531 25.359 1.00 95.19 136 GLY A C 1
ATOM 1093 O O . GLY A 1 136 ? -8.126 -3.608 24.924 1.00 95.19 136 GLY A O 1
ATOM 1094 N N . ALA A 1 137 ? -8.381 -1.391 24.686 1.00 96.19 137 ALA A N 1
ATOM 1095 C CA . ALA A 1 137 ? -7.338 -1.250 23.674 1.00 96.19 137 ALA A CA 1
ATOM 1096 C C . ALA A 1 137 ? -5.949 -1.274 24.336 1.00 96.19 137 ALA A C 1
ATOM 1098 O O . ALA A 1 137 ? -5.799 -0.958 25.515 1.00 96.19 137 ALA A O 1
ATOM 1099 N N . ILE A 1 138 ? -4.917 -1.633 23.572 1.00 94.75 138 ILE A N 1
ATOM 1100 C CA . ILE A 1 138 ? -3.534 -1.723 24.069 1.00 94.75 138 ILE A CA 1
ATOM 1101 C C . ILE A 1 138 ? -2.641 -0.818 23.229 1.00 94.75 138 ILE A C 1
ATOM 1103 O O . ILE A 1 138 ? -2.706 -0.850 22.000 1.00 94.75 138 ILE A O 1
ATOM 1107 N N . LYS A 1 139 ? -1.782 -0.031 23.882 1.00 92.88 139 LYS A N 1
ATOM 1108 C CA . LYS A 1 139 ? -0.790 0.800 23.196 1.00 92.88 139 LYS A CA 1
ATOM 1109 C C . LYS A 1 139 ? 0.415 -0.050 22.791 1.00 92.88 139 LYS A C 1
ATOM 1111 O O . LYS A 1 139 ? 1.069 -0.631 23.650 1.00 92.88 139 LYS A O 1
ATOM 1116 N N . ASP A 1 140 ? 0.721 -0.086 21.498 1.00 88.62 140 ASP A N 1
ATOM 1117 C CA . ASP A 1 140 ? 1.908 -0.746 20.947 1.00 88.62 140 ASP A CA 1
ATOM 1118 C C . ASP A 1 140 ? 2.519 0.111 19.838 1.00 88.62 140 ASP A C 1
ATOM 1120 O O . ASP A 1 140 ? 1.853 0.434 18.855 1.00 88.62 140 ASP A O 1
ATOM 1124 N N . SER A 1 141 ? 3.791 0.483 19.995 1.00 75.88 141 SER A N 1
ATOM 1125 C CA . SER A 1 141 ? 4.606 1.103 18.939 1.00 75.88 141 SER A CA 1
ATOM 1126 C C . SER A 1 141 ? 3.929 2.283 18.208 1.00 75.88 141 SER A C 1
ATOM 1128 O O . SER A 1 141 ? 4.051 2.442 16.994 1.00 75.88 141 SER A O 1
ATOM 1130 N N . GLY A 1 142 ? 3.190 3.119 18.949 1.00 75.25 142 GLY A N 1
ATOM 1131 C CA . GLY A 1 142 ? 2.461 4.279 18.412 1.00 75.25 142 GLY A CA 1
ATOM 1132 C C . GLY A 1 142 ? 1.088 3.972 17.794 1.00 75.25 142 GLY A C 1
ATOM 1133 O O . GLY A 1 142 ? 0.464 4.870 17.236 1.00 75.25 142 GLY A O 1
ATOM 1134 N N . CYS A 1 143 ? 0.605 2.735 17.904 1.00 84.25 143 CYS A N 1
ATOM 1135 C CA . CYS A 1 143 ? -0.717 2.284 17.477 1.00 84.25 143 CYS A CA 1
ATOM 1136 C C . CYS A 1 143 ? -1.550 1.770 18.665 1.00 84.25 143 CYS A C 1
ATOM 1138 O O . CYS A 1 143 ? -1.020 1.456 19.732 1.00 84.25 143 CYS A O 1
ATOM 1140 N N . LEU A 1 144 ? -2.865 1.656 18.454 1.00 90.00 144 LEU A N 1
ATOM 1141 C CA . LEU A 1 144 ? -3.800 1.029 19.390 1.00 90.00 144 LEU A CA 1
ATOM 1142 C C . LEU A 1 144 ? -4.255 -0.326 18.840 1.00 90.00 144 LEU A C 1
ATOM 1144 O O . LEU A 1 144 ? -4.986 -0.390 17.847 1.00 90.00 144 LEU A O 1
ATOM 1148 N N . LEU A 1 145 ? -3.822 -1.406 19.484 1.00 88.88 145 LEU A N 1
ATOM 1149 C CA . LEU A 1 145 ? -4.323 -2.758 19.245 1.00 88.88 145 LEU A CA 1
ATOM 1150 C C . LEU A 1 145 ? -5.713 -2.913 19.874 1.00 88.88 145 LEU A C 1
ATOM 1152 O O . LEU A 1 145 ? -6.045 -2.223 20.835 1.00 88.88 145 LEU A O 1
ATOM 1156 N N . ASN A 1 146 ? -6.532 -3.817 19.331 1.00 91.38 146 ASN A N 1
ATOM 1157 C CA . ASN A 1 146 ? -7.910 -4.088 19.779 1.00 91.38 146 ASN A CA 1
ATOM 1158 C C . ASN A 1 146 ? -8.868 -2.878 19.747 1.00 91.38 146 ASN A C 1
ATOM 1160 O O . ASN A 1 146 ? -9.943 -2.925 20.342 1.00 91.38 146 ASN A O 1
ATOM 1164 N N . ARG A 1 147 ? -8.517 -1.810 19.020 1.00 92.94 147 ARG A N 1
ATOM 1165 C CA . ARG A 1 147 ? -9.293 -0.561 18.940 1.00 92.94 147 ARG A CA 1
ATOM 1166 C C . ARG A 1 147 ? -10.745 -0.741 18.484 1.00 92.94 147 ARG A C 1
ATOM 1168 O O . ARG A 1 147 ? -11.617 -0.076 19.019 1.00 92.94 147 ARG A O 1
ATOM 1175 N N . GLU A 1 148 ? -11.016 -1.638 17.537 1.00 92.12 148 GLU A N 1
ATOM 1176 C CA . GLU A 1 148 ? -12.376 -1.883 17.022 1.00 92.12 148 GLU A CA 1
ATOM 1177 C C . GLU A 1 148 ? -13.252 -2.566 18.078 1.00 92.12 148 GLU A C 1
ATOM 1179 O O . GLU A 1 148 ? -14.376 -2.135 18.327 1.00 92.12 148 GLU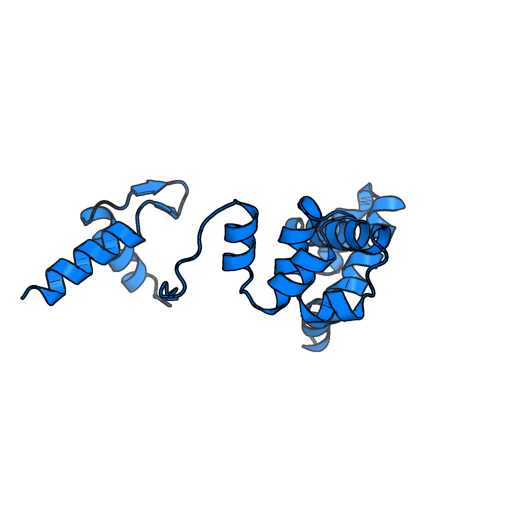 A O 1
ATOM 1184 N N . ALA A 1 149 ? -12.707 -3.564 18.777 1.00 93.44 149 ALA A N 1
ATOM 1185 C CA . ALA A 1 149 ? -13.397 -4.235 19.876 1.00 93.44 149 ALA A CA 1
ATOM 1186 C C . ALA A 1 149 ? -13.614 -3.307 21.085 1.00 93.44 149 ALA A C 1
ATOM 1188 O O . ALA A 1 149 ? -14.629 -3.415 21.768 1.00 93.44 149 ALA A O 1
ATOM 1189 N N . ALA A 1 150 ? -12.663 -2.413 21.367 1.00 96.06 150 ALA A N 1
ATOM 1190 C CA . ALA A 1 150 ? -12.797 -1.401 22.414 1.00 96.06 150 ALA A CA 1
ATOM 1191 C C . ALA A 1 150 ? -13.848 -0.340 22.046 1.00 96.06 150 ALA A C 1
ATOM 1193 O O . ALA A 1 150 ? -14.703 -0.018 22.865 1.00 96.06 150 ALA A O 1
ATOM 1194 N N . LEU A 1 151 ? -13.834 0.151 20.800 1.00 95.62 151 LEU A N 1
ATOM 1195 C CA . LEU A 1 151 ? -14.827 1.102 20.299 1.00 95.62 151 LEU A CA 1
ATOM 1196 C C . LEU A 1 151 ? -16.237 0.507 20.330 1.00 95.62 151 LEU A C 1
ATOM 1198 O O . LEU A 1 151 ? -17.160 1.171 20.782 1.00 95.62 151 LEU A O 1
ATOM 1202 N N . THR A 1 152 ? -16.391 -0.748 19.903 1.00 94.44 152 THR A N 1
ATOM 1203 C CA . THR A 1 152 ? -17.684 -1.450 19.923 1.00 94.44 152 THR A CA 1
ATOM 1204 C C . THR A 1 152 ? -18.246 -1.508 21.341 1.00 94.44 152 THR A C 1
ATOM 1206 O O . THR A 1 152 ? -19.377 -1.093 21.550 1.00 94.44 152 THR A O 1
ATOM 1209 N N . ARG A 1 153 ? -17.428 -1.885 22.335 1.00 94.94 153 ARG A N 1
ATOM 1210 C CA . ARG A 1 153 ? -17.845 -1.904 23.748 1.00 94.94 153 ARG A CA 1
ATOM 1211 C C . ARG A 1 153 ? -18.276 -0.533 24.275 1.00 94.94 153 ARG A C 1
ATOM 1213 O O . ARG A 1 153 ? -19.232 -0.453 25.039 1.00 94.94 153 ARG A O 1
ATOM 1220 N N . LEU A 1 154 ? -17.594 0.544 23.873 1.00 95.12 154 LEU A N 1
ATOM 1221 C CA . LEU A 1 154 ? -18.002 1.909 24.234 1.00 95.12 154 LEU A CA 1
ATOM 1222 C C . LEU A 1 154 ? -19.357 2.281 23.619 1.00 95.12 154 LEU A C 1
ATOM 1224 O O . LEU A 1 154 ? -20.187 2.880 24.293 1.00 95.12 154 LEU A O 1
ATOM 1228 N N . LEU A 1 155 ? -19.575 1.930 22.349 1.00 94.31 155 LEU A N 1
ATOM 1229 C CA . LEU A 1 155 ? -20.821 2.222 21.639 1.00 94.31 155 LEU A CA 1
ATOM 1230 C C . LEU A 1 155 ? -21.991 1.395 22.181 1.00 94.31 155 LEU A C 1
ATOM 1232 O O . LEU A 1 155 ? -23.064 1.943 22.391 1.00 94.31 155 LEU A O 1
ATOM 1236 N N . GLU A 1 156 ? -21.779 0.109 22.461 1.00 93.81 156 GLU A N 1
ATOM 1237 C CA . GLU A 1 156 ? -22.778 -0.757 23.100 1.00 93.81 156 GLU A CA 1
ATOM 1238 C C . GLU A 1 156 ? -23.216 -0.189 24.453 1.00 93.81 156 GLU A C 1
ATOM 1240 O O . GLU A 1 156 ? -24.412 -0.098 24.714 1.00 93.81 156 GLU A O 1
ATOM 1245 N N . GLY A 1 157 ? -22.268 0.274 25.277 1.00 89.75 157 GLY A N 1
ATOM 1246 C CA . GLY A 1 157 ? -22.581 0.924 26.551 1.00 89.75 157 GLY A CA 1
ATOM 1247 C C . GLY A 1 157 ? -23.370 2.230 26.408 1.00 89.75 157 GLY A C 1
ATOM 1248 O O . GLY A 1 157 ? -24.171 2.539 27.278 1.00 89.75 157 GLY A O 1
ATOM 1249 N N . ALA A 1 158 ? -23.179 2.976 25.316 1.00 88.19 158 ALA A N 1
ATOM 1250 C CA . ALA A 1 158 ? -23.871 4.244 25.067 1.00 88.19 158 ALA A CA 1
ATOM 1251 C C . ALA A 1 158 ? -25.258 4.089 24.416 1.00 88.19 158 ALA A C 1
ATOM 1253 O O . ALA A 1 158 ? -26.042 5.031 24.431 1.00 88.19 158 ALA A O 1
ATOM 1254 N N . VAL A 1 159 ? -25.538 2.939 23.793 1.00 87.44 159 VAL A N 1
ATOM 1255 C CA . VAL A 1 159 ? -26.815 2.648 23.109 1.00 87.44 159 VAL A CA 1
ATOM 1256 C C . VAL A 1 159 ? -27.733 1.764 23.967 1.00 87.44 159 VAL A C 1
ATOM 1258 O O . VAL A 1 159 ? -28.921 1.660 23.682 1.00 87.44 159 VAL A O 1
ATOM 1261 N N . ALA A 1 160 ? -27.201 1.119 25.008 1.00 70.12 160 ALA A N 1
ATOM 1262 C CA . ALA A 1 160 ? -27.966 0.285 25.938 1.00 70.12 160 ALA A CA 1
ATOM 1263 C C . ALA A 1 160 ? -28.684 1.070 27.064 1.00 70.12 160 ALA A C 1
ATOM 1265 O O . ALA A 1 160 ? -29.313 0.438 27.916 1.00 70.12 160 ALA A O 1
ATOM 1266 N N . GLU A 1 161 ? -28.601 2.405 27.064 1.00 50.81 161 GLU A N 1
ATOM 1267 C CA . GLU A 1 161 ? -29.399 3.330 27.895 1.00 50.81 161 GLU A CA 1
ATOM 1268 C C . GLU A 1 161 ? -30.587 3.902 27.107 1.00 50.81 161 GLU A C 1
ATOM 1270 O O . GLU A 1 161 ? -31.685 4.003 27.704 1.00 50.81 161 GLU A O 1
#

pLDDT: mean 89.36, std 13.09, range [39.91, 97.88]

Sequence (161 aa):
MSQALIDLVGDHFLEAARYLREIQDAHPTEFVSVAKKLKVGRRKAYELVRIDRRFHDLGIAPDRLRQIGWTKLAHLASHVDADNVEKWLALARTVTAHELKMLLRGKVIDPETRAVVLYLDKVQYGIFETALLTAGAIKDSGCLLNREAALTRLLEGAVAE

Mean predicted aligned error: 8.66 Å

Radius of gyration: 20.42 Å; Cα contacts (8 Å, |Δi|>4): 120; chains: 1; bounding box: 54×44×50 Å

Secondary structure (DSSP, 8-state):
--THHHHHHHH-HHHHHHHHHHHHHH-TTTHHHHHHHTT--HHHHHHHHHHHHHHHHTT--HHHHHTT-HHHHHHHTTT--TTTHHHHHHHHHHS-HHHHHHHTTTPPP-TT---------HHHHHHHHHHHHHTT-EEETTEEETHHHHHHHHHHHHH--

Solvent-accessible surface area (backbone atoms only — not comparable to full-atom values): 9416 Å² total; per-residue (Å²): 133,70,67,66,68,61,50,42,59,69,80,38,39,65,59,53,9,46,53,48,33,53,36,42,73,77,39,57,87,48,33,68,61,52,29,51,75,70,71,35,56,70,72,58,43,56,38,31,27,44,31,39,54,46,37,55,78,63,68,55,59,66,72,69,52,60,78,51,34,69,73,43,42,47,59,40,45,81,71,54,49,90,92,47,35,68,63,52,58,57,49,48,67,78,46,54,59,66,56,47,56,36,49,78,68,74,44,85,79,62,88,84,69,77,89,84,88,81,92,63,56,77,66,55,43,50,53,50,52,51,53,25,42,76,48,64,20,42,85,51,98,94,42,64,44,57,41,67,66,7,46,48,54,55,49,53,65,68,70,74,114